Protein AF-A0A920E5B9-F1 (afdb_monomer_lite)

Sequence (66 aa):
MLRENDALDFDDLLLFPLQDLLMIIQKFLKISKSLKYILVDEYQDTNKPQFCFLSRLQKTIKISVL

Secondary structure (DSSP, 8-state):
--GGGT---HHHHHHHHHHSHHHHHHHHHHHGGG--EEEESSGGG--HHHHHHHHHHTTTSEEEE-

Foldseek 3Di:
DQVVVVHDDPVCVLCVCVVCVVVVVVVCVVVPPPQQEDEDEPVVPDDPSRVSSVVVCVVPHPYDYD

pLDDT: mean 80.87, std 9.21, range [58.25, 95.88]

Radius of gyration: 13.53 Å; chains: 1; bounding box: 38×15×34 Å

Structure (mmCIF, N/CA/C/O backbone):
data_AF-A0A920E5B9-F1
#
_entry.id   AF-A0A920E5B9-F1
#
loop_
_atom_site.group_PDB
_atom_site.id
_atom_site.type_symbol
_atom_site.label_atom_id
_atom_site.label_alt_id
_atom_site.label_comp_id
_atom_site.label_asym_id
_atom_site.label_entity_id
_atom_site.label_seq_id
_atom_site.pdbx_PDB_ins_code
_atom_site.Cartn_x
_atom_site.Cartn_y
_atom_site.Cartn_z
_atom_site.occupancy
_atom_site.B_iso_or_equiv
_atom_site.auth_seq_id
_atom_site.auth_comp_id
_atom_site.auth_asym_id
_atom_site.auth_atom_id
_atom_site.pdbx_PDB_model_num
ATOM 1 N N . MET A 1 1 ? 20.688 -1.486 -15.348 1.00 62.72 1 MET A N 1
ATOM 2 C CA . MET A 1 1 ? 20.370 -0.069 -15.626 1.00 62.72 1 MET A CA 1
ATOM 3 C C . MET A 1 1 ? 19.597 0.626 -14.506 1.00 62.72 1 MET A C 1
ATOM 5 O O . MET A 1 1 ? 20.175 1.525 -13.927 1.00 62.72 1 MET A O 1
ATOM 9 N N . LEU A 1 2 ? 18.345 0.279 -14.162 1.00 68.56 2 LEU A N 1
ATOM 10 C CA . LEU A 1 2 ? 17.601 1.027 -13.117 1.00 68.56 2 LEU A CA 1
ATOM 11 C C . LEU A 1 2 ? 18.147 0.803 -11.694 1.00 68.56 2 LEU A C 1
ATOM 13 O O . LEU A 1 2 ? 18.550 1.755 -11.035 1.00 68.56 2 LEU A O 1
ATOM 17 N N . ARG A 1 3 ? 18.287 -0.460 -11.269 1.00 68.12 3 ARG A N 1
ATOM 18 C CA . ARG A 1 3 ? 18.843 -0.818 -9.944 1.00 68.12 3 ARG A CA 1
ATOM 19 C C . ARG A 1 3 ? 20.289 -0.376 -9.721 1.00 68.12 3 ARG A C 1
ATOM 21 O O . ARG A 1 3 ? 20.696 -0.180 -8.590 1.00 68.12 3 ARG A O 1
ATOM 28 N N . GLU A 1 4 ? 21.063 -0.245 -10.793 1.00 77.75 4 GLU A N 1
ATOM 29 C CA . GLU A 1 4 ? 22.459 0.217 -10.731 1.00 77.75 4 GLU A CA 1
ATOM 30 C C . GLU A 1 4 ? 22.557 1.735 -10.528 1.00 77.75 4 GLU A C 1
ATOM 32 O O . GLU A 1 4 ? 23.616 2.228 -10.161 1.00 77.75 4 GLU A O 1
ATOM 37 N N . ASN A 1 5 ? 21.458 2.460 -10.756 1.00 85.12 5 ASN A N 1
ATOM 38 C CA . ASN A 1 5 ? 21.351 3.907 -10.582 1.00 85.12 5 ASN A CA 1
ATOM 39 C C . ASN A 1 5 ? 20.483 4.286 -9.367 1.00 85.12 5 ASN A C 1
ATOM 41 O O . ASN A 1 5 ? 20.016 5.421 -9.303 1.00 85.12 5 ASN A O 1
ATOM 45 N N . ASP A 1 6 ? 20.200 3.342 -8.458 1.00 80.06 6 ASP A N 1
ATOM 46 C CA . ASP A 1 6 ? 19.251 3.521 -7.344 1.00 80.06 6 ASP A CA 1
ATOM 47 C C . ASP A 1 6 ? 17.890 4.101 -7.789 1.00 80.06 6 ASP A C 1
ATOM 49 O O . ASP A 1 6 ? 17.226 4.843 -7.063 1.00 80.06 6 ASP A O 1
ATOM 53 N N . ALA A 1 7 ? 17.463 3.765 -9.009 1.00 83.31 7 ALA A N 1
ATOM 54 C CA . ALA A 1 7 ? 16.214 4.231 -9.590 1.00 83.31 7 ALA A CA 1
ATOM 55 C C . ALA A 1 7 ? 15.127 3.155 -9.476 1.00 83.31 7 ALA A C 1
ATOM 57 O O . ALA A 1 7 ? 15.387 1.971 -9.701 1.00 83.31 7 ALA A O 1
ATOM 58 N N . LEU A 1 8 ? 13.908 3.596 -9.164 1.00 81.75 8 LEU A N 1
ATOM 59 C CA . LEU A 1 8 ? 12.701 2.773 -9.093 1.00 81.75 8 LEU A CA 1
ATOM 60 C C . LEU A 1 8 ? 11.725 3.218 -10.181 1.00 81.75 8 LEU A C 1
ATOM 62 O O . LEU A 1 8 ? 11.551 4.421 -10.398 1.00 81.75 8 LEU A O 1
ATOM 66 N N . ASP A 1 9 ? 11.084 2.258 -10.840 1.00 84.75 9 ASP A N 1
ATOM 67 C CA . ASP A 1 9 ? 9.933 2.533 -11.695 1.00 84.75 9 ASP A CA 1
ATOM 68 C C . ASP A 1 9 ? 8.604 2.444 -10.915 1.00 84.75 9 ASP A C 1
ATOM 70 O O . ASP A 1 9 ? 8.571 2.186 -9.709 1.00 84.75 9 ASP A O 1
ATOM 74 N N . PHE A 1 10 ? 7.481 2.730 -11.580 1.00 82.69 10 PHE A N 1
ATOM 75 C CA . PHE A 1 10 ? 6.174 2.749 -10.913 1.00 82.69 10 PHE A CA 1
ATOM 76 C C . PHE A 1 10 ? 5.738 1.374 -10.394 1.00 82.69 10 PHE A C 1
ATOM 78 O O . PHE A 1 10 ? 5.068 1.306 -9.361 1.00 82.69 10 PHE A O 1
ATOM 85 N N . ASP A 1 11 ? 6.125 0.291 -11.067 1.00 83.38 11 ASP A N 1
ATOM 86 C CA . ASP A 1 11 ? 5.796 -1.062 -10.623 1.00 83.38 11 ASP A CA 1
ATOM 87 C C . ASP A 1 11 ? 6.635 -1.435 -9.398 1.00 83.38 11 ASP A C 1
ATOM 89 O O . ASP A 1 11 ? 6.114 -1.996 -8.427 1.00 83.38 11 ASP A O 1
ATOM 93 N N . ASP A 1 12 ? 7.906 -1.035 -9.384 1.00 83.19 12 ASP A N 1
ATOM 94 C CA . ASP A 1 12 ? 8.782 -1.180 -8.230 1.00 83.19 12 ASP A CA 1
ATOM 95 C C . 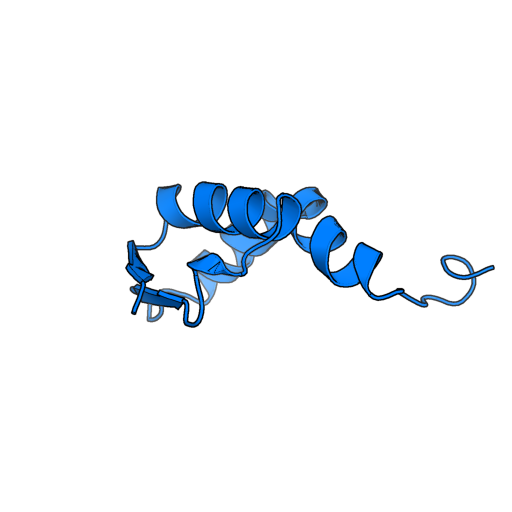ASP A 1 12 ? 8.201 -0.464 -7.001 1.00 83.19 12 ASP A C 1
ATOM 97 O O . ASP A 1 12 ? 8.207 -1.032 -5.909 1.00 83.19 12 ASP A O 1
ATOM 101 N N . LEU A 1 13 ? 7.611 0.728 -7.151 1.00 81.19 13 LEU A N 1
ATOM 102 C CA . LEU A 1 13 ? 6.970 1.443 -6.035 1.00 81.19 13 LEU A CA 1
ATOM 103 C C . LEU A 1 13 ? 5.792 0.675 -5.411 1.00 81.19 13 LEU A C 1
ATOM 105 O O . LEU A 1 13 ? 5.517 0.844 -4.221 1.00 81.19 13 LEU A O 1
ATOM 109 N N . LEU A 1 14 ? 5.105 -0.179 -6.175 1.00 82.06 14 LEU A N 1
ATOM 110 C CA . LEU A 1 14 ? 4.005 -1.012 -5.674 1.00 82.06 14 LEU A CA 1
ATOM 111 C C . LEU A 1 14 ? 4.487 -2.357 -5.119 1.00 82.06 14 LEU A C 1
ATOM 113 O O . LEU A 1 14 ? 3.900 -2.892 -4.173 1.00 82.06 14 LEU A O 1
ATOM 117 N N . LEU A 1 15 ? 5.548 -2.919 -5.698 1.00 81.19 15 LEU A N 1
ATOM 118 C CA . LEU A 1 15 ? 6.060 -4.244 -5.350 1.00 81.19 15 LEU A CA 1
ATOM 119 C C . LEU A 1 15 ? 7.080 -4.210 -4.211 1.00 81.19 15 LEU A C 1
ATOM 121 O O . LEU A 1 15 ? 7.104 -5.127 -3.388 1.00 81.19 15 LEU A O 1
ATOM 125 N N . PHE A 1 16 ? 7.893 -3.162 -4.124 1.00 80.50 16 PHE A N 1
ATOM 126 C CA . PHE A 1 16 ? 8.905 -2.997 -3.084 1.00 80.50 16 PHE A CA 1
ATOM 127 C C . PHE A 1 16 ? 8.301 -3.023 -1.669 1.00 80.50 16 PHE A C 1
ATOM 129 O O . PHE A 1 16 ? 8.774 -3.801 -0.832 1.00 80.50 16 PHE A O 1
ATOM 136 N N . PRO A 1 17 ? 7.175 -2.328 -1.393 1.00 75.69 17 PRO A N 1
ATOM 137 C CA . PRO A 1 17 ? 6.513 -2.425 -0.100 1.00 75.69 17 PRO A CA 1
ATOM 138 C C . PRO A 1 17 ? 6.049 -3.841 0.231 1.00 75.69 17 PRO A C 1
ATOM 140 O O . PRO A 1 17 ? 5.994 -4.173 1.404 1.00 75.69 17 PRO A O 1
ATOM 143 N N . LEU A 1 18 ? 5.723 -4.686 -0.757 1.00 78.38 18 LEU A N 1
ATOM 144 C CA . LEU A 1 18 ? 5.310 -6.076 -0.524 1.00 78.38 18 LEU A CA 1
ATOM 145 C C . LEU A 1 18 ? 6.476 -6.996 -0.148 1.00 78.38 18 LEU A C 1
ATOM 147 O O . LEU A 1 18 ? 6.241 -7.969 0.574 1.00 78.38 18 LEU A O 1
ATOM 151 N N . GLN A 1 19 ? 7.684 -6.722 -0.648 1.00 79.94 19 GLN A N 1
ATOM 152 C CA . GLN A 1 19 ? 8.889 -7.511 -0.371 1.00 79.94 19 GLN A CA 1
ATOM 153 C C . GLN A 1 19 ? 9.405 -7.231 1.044 1.00 79.94 19 GLN A C 1
ATOM 155 O O . GLN A 1 19 ? 9.605 -8.162 1.822 1.00 79.94 19 GLN A O 1
ATOM 160 N N . ASP A 1 20 ? 9.484 -5.952 1.417 1.00 75.38 20 ASP A N 1
ATOM 161 C CA . ASP A 1 20 ? 9.997 -5.510 2.720 1.00 75.38 20 ASP A CA 1
ATOM 162 C C . ASP A 1 20 ? 8.901 -5.267 3.763 1.00 75.38 20 ASP A C 1
ATOM 164 O O . ASP A 1 20 ? 9.150 -4.721 4.845 1.00 75.38 20 ASP A O 1
ATOM 168 N N . LEU A 1 21 ? 7.668 -5.692 3.466 1.00 69.94 21 LEU A N 1
ATOM 169 C CA . LEU A 1 21 ? 6.485 -5.287 4.216 1.00 69.94 21 LEU A CA 1
ATOM 170 C C . LEU A 1 21 ? 6.589 -5.575 5.709 1.00 69.94 21 LEU A C 1
ATOM 172 O O . LEU A 1 21 ? 6.150 -4.767 6.512 1.00 69.94 21 LEU A O 1
ATOM 176 N N . LEU A 1 22 ? 7.154 -6.716 6.103 1.00 66.00 22 LEU A N 1
ATOM 177 C CA . LEU A 1 22 ? 7.284 -7.079 7.516 1.00 66.00 22 LEU A CA 1
ATOM 178 C C . LEU A 1 22 ? 8.207 -6.118 8.270 1.00 66.00 22 LEU A C 1
ATOM 180 O O . LEU A 1 22 ? 7.869 -5.686 9.371 1.00 66.00 22 LEU A O 1
ATOM 184 N N . MET A 1 23 ? 9.339 -5.752 7.669 1.00 76.38 23 MET A N 1
ATOM 185 C CA . MET A 1 23 ? 10.283 -4.803 8.256 1.00 76.38 23 MET A CA 1
ATOM 186 C C . MET A 1 23 ? 9.686 -3.394 8.281 1.00 76.38 23 MET A C 1
ATOM 188 O O . MET A 1 23 ? 9.775 -2.700 9.297 1.00 76.38 23 MET A O 1
ATOM 192 N N . ILE A 1 24 ? 9.018 -2.996 7.192 1.00 72.38 24 ILE A N 1
ATOM 193 C CA . ILE A 1 24 ? 8.307 -1.720 7.099 1.00 72.38 24 ILE A CA 1
ATOM 194 C C . ILE A 1 24 ? 7.205 -1.662 8.151 1.00 72.38 24 ILE A C 1
ATOM 196 O O . ILE A 1 24 ? 7.190 -0.701 8.904 1.00 72.38 24 ILE A O 1
ATOM 200 N N . ILE A 1 25 ? 6.351 -2.684 8.273 1.00 70.44 25 ILE A N 1
ATOM 201 C CA . ILE A 1 25 ? 5.282 -2.781 9.278 1.00 70.44 25 ILE A CA 1
ATOM 202 C C . ILE A 1 25 ? 5.868 -2.726 10.683 1.0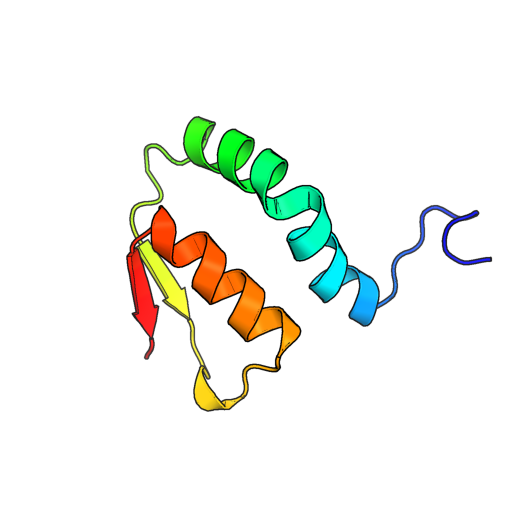0 70.44 25 ILE A C 1
ATOM 204 O O . ILE A 1 25 ? 5.373 -1.961 11.492 1.00 70.44 25 ILE A O 1
ATOM 208 N N . GLN A 1 26 ? 6.922 -3.475 11.006 1.00 72.00 26 GLN A N 1
ATOM 209 C CA . GLN A 1 26 ? 7.524 -3.426 12.344 1.00 72.00 26 GLN A CA 1
ATOM 210 C C . GLN A 1 26 ? 8.060 -2.031 12.685 1.00 72.00 26 GLN A C 1
ATOM 212 O O . GLN A 1 26 ? 7.851 -1.536 13.795 1.00 72.00 26 GLN A O 1
ATOM 217 N N . LYS A 1 27 ? 8.714 -1.370 11.723 1.00 74.56 27 LYS A N 1
ATOM 218 C CA . LYS A 1 27 ? 9.187 0.011 11.871 1.00 74.56 27 LYS A CA 1
ATOM 219 C C . LYS A 1 27 ? 8.015 0.988 11.970 1.00 74.56 27 LYS A C 1
ATOM 221 O O . LYS A 1 27 ? 8.038 1.865 12.833 1.00 74.56 27 LYS A O 1
ATOM 226 N N . PHE A 1 28 ? 6.977 0.779 11.160 1.00 70.25 28 PHE A N 1
ATOM 227 C CA . PHE A 1 28 ? 5.729 1.526 11.192 1.00 70.25 28 PHE A CA 1
ATOM 228 C C . PHE A 1 28 ? 5.091 1.383 12.557 1.00 70.25 28 PHE A C 1
ATOM 230 O O . PHE A 1 28 ? 4.962 2.394 13.205 1.00 70.25 28 PHE A O 1
ATOM 237 N N . LEU A 1 29 ? 4.814 0.183 13.067 1.00 68.19 29 LEU A N 1
ATOM 238 C CA . LEU A 1 29 ? 4.208 -0.066 14.382 1.00 68.19 29 LEU A CA 1
ATOM 239 C C . LEU A 1 29 ? 4.955 0.596 15.533 1.00 68.19 29 LEU A C 1
ATOM 241 O O . LEU A 1 29 ? 4.341 1.081 16.483 1.00 68.19 29 LEU A O 1
ATOM 245 N N . LYS A 1 30 ? 6.285 0.651 15.439 1.00 69.50 30 LYS A N 1
ATOM 246 C CA . LYS A 1 30 ? 7.120 1.352 16.415 1.00 69.50 30 LYS A CA 1
ATOM 247 C C . LYS A 1 30 ? 6.866 2.865 16.400 1.00 69.50 30 LYS A C 1
ATOM 249 O O . LYS A 1 30 ? 6.850 3.488 17.458 1.00 69.50 30 LYS A O 1
ATOM 254 N N . ILE A 1 31 ? 6.629 3.427 15.215 1.00 64.75 31 ILE A N 1
ATOM 255 C CA . ILE A 1 31 ? 6.248 4.827 14.970 1.00 64.75 31 ILE A CA 1
ATOM 256 C C . ILE A 1 31 ? 4.721 5.035 15.147 1.00 64.75 31 ILE A C 1
ATOM 258 O O . ILE A 1 31 ? 4.277 6.119 15.514 1.00 64.75 31 ILE A O 1
ATOM 262 N N . SER A 1 32 ? 3.903 3.992 14.972 1.00 58.25 32 SER A N 1
ATOM 263 C CA . SER A 1 32 ? 2.453 4.037 14.741 1.00 58.25 32 SER A CA 1
ATOM 264 C C . SER A 1 32 ? 1.614 3.849 15.999 1.00 58.25 32 SER A C 1
ATOM 266 O O . SER A 1 32 ? 0.424 3.547 15.891 1.00 58.25 32 SER A O 1
ATOM 268 N N . LYS A 1 33 ? 2.151 4.098 17.201 1.00 63.47 33 LYS A N 1
ATOM 269 C CA . LYS A 1 33 ? 1.309 4.166 18.416 1.00 63.47 33 LYS A CA 1
ATOM 270 C C . LYS A 1 33 ? 0.078 5.086 18.233 1.00 63.47 33 LYS A C 1
ATOM 272 O O . LYS A 1 33 ? -0.922 4.901 18.924 1.00 63.47 33 LYS A O 1
ATOM 277 N N . SER A 1 34 ? 0.125 6.029 17.287 1.00 67.88 34 SER A N 1
ATOM 278 C CA . SER A 1 34 ? -0.977 6.906 16.864 1.00 67.88 34 SER A CA 1
ATOM 279 C C . SER A 1 34 ? -1.793 6.428 15.647 1.00 67.88 34 SER A C 1
ATOM 281 O O . SER A 1 34 ? -2.932 6.861 15.482 1.00 67.88 34 SER A O 1
ATOM 283 N N . LEU A 1 35 ? -1.267 5.543 14.799 1.00 71.94 35 LEU A N 1
ATOM 284 C CA . LEU A 1 35 ? -1.858 5.173 13.506 1.00 71.94 35 LEU A CA 1
ATOM 285 C C . LEU A 1 35 ? -2.736 3.928 13.680 1.00 71.94 35 LEU A C 1
ATOM 287 O O . LEU A 1 35 ? -2.316 2.789 13.494 1.00 71.94 35 LEU A O 1
ATOM 291 N N . LYS A 1 36 ? -3.966 4.171 14.137 1.00 76.00 36 LYS A N 1
ATOM 292 C CA . LYS A 1 36 ? -4.955 3.127 14.450 1.00 76.00 36 LYS A CA 1
ATOM 293 C C . LYS A 1 36 ? -5.817 2.733 13.248 1.00 76.00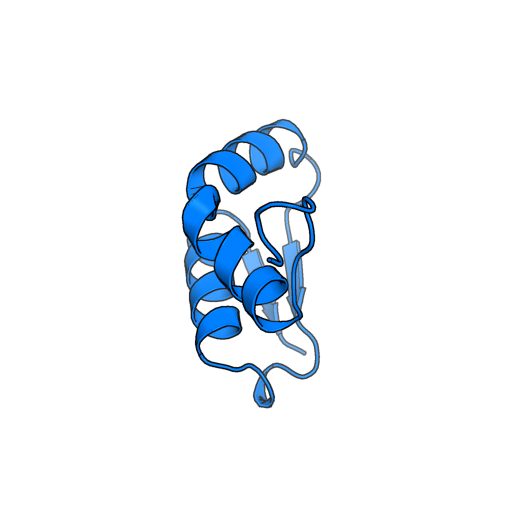 36 LYS A C 1
ATOM 295 O O . LYS A 1 36 ? -6.378 1.638 13.250 1.00 76.00 36 LYS A O 1
ATOM 300 N N . TYR A 1 37 ? -5.922 3.625 12.262 1.00 85.44 37 TYR A N 1
ATOM 301 C CA . TYR A 1 37 ? -6.809 3.491 11.114 1.00 85.44 37 TYR A CA 1
ATOM 302 C C . TYR A 1 37 ? -6.124 3.960 9.834 1.00 85.44 37 TYR A C 1
ATOM 304 O O . TYR A 1 37 ? -5.396 4.952 9.853 1.00 85.44 37 TYR A O 1
ATOM 312 N N . ILE A 1 38 ? -6.392 3.255 8.739 1.00 86.56 38 ILE A N 1
ATOM 313 C CA . ILE A 1 38 ? -6.062 3.669 7.374 1.00 86.56 38 ILE A CA 1
ATOM 314 C C . ILE A 1 38 ? -7.377 3.753 6.604 1.00 86.56 38 ILE A C 1
ATOM 316 O O . ILE A 1 38 ? -8.188 2.830 6.675 1.00 86.56 38 ILE A O 1
ATOM 320 N N . LEU A 1 39 ? -7.577 4.859 5.894 1.00 91.56 39 LEU A N 1
ATOM 321 C CA . LEU A 1 39 ? -8.693 5.041 4.976 1.00 91.56 39 LEU A CA 1
ATOM 322 C C . LEU A 1 39 ? -8.181 4.827 3.555 1.00 91.56 39 LEU A C 1
ATOM 324 O O . LEU A 1 39 ? -7.150 5.397 3.194 1.00 91.56 39 LEU A O 1
ATOM 328 N N . VAL A 1 40 ? -8.870 3.993 2.787 1.00 92.62 40 VAL A N 1
ATOM 329 C CA . VAL A 1 40 ? -8.560 3.761 1.376 1.00 92.62 40 VAL A CA 1
ATOM 330 C C . VAL A 1 40 ? -9.717 4.292 0.553 1.00 92.62 40 VAL A C 1
ATOM 332 O O . VAL A 1 40 ? -10.847 3.833 0.709 1.00 92.62 40 VAL A O 1
ATOM 335 N N . ASP A 1 41 ? -9.404 5.273 -0.278 1.00 94.25 41 ASP A N 1
ATOM 336 C CA . ASP A 1 41 ? -10.316 5.833 -1.267 1.00 94.25 41 ASP A CA 1
ATOM 337 C C . ASP A 1 41 ? -10.210 5.051 -2.585 1.00 94.25 41 ASP A C 1
ATOM 339 O O . ASP A 1 41 ? -9.212 4.352 -2.797 1.00 94.25 41 ASP A O 1
ATOM 343 N N . GLU A 1 42 ? -11.225 5.156 -3.443 1.00 95.38 42 GLU A N 1
ATOM 344 C CA . GLU A 1 42 ? -11.302 4.488 -4.756 1.00 95.38 42 GLU A CA 1
ATOM 345 C C . GLU A 1 42 ? -10.908 2.995 -4.702 1.00 95.38 42 GLU A C 1
ATOM 347 O O . GLU A 1 42 ? -10.159 2.470 -5.532 1.00 95.38 42 GLU A O 1
ATOM 352 N N . TYR A 1 43 ? -11.377 2.279 -3.671 1.00 93.88 43 TYR A N 1
ATOM 353 C CA . TYR A 1 43 ? -10.959 0.899 -3.403 1.00 93.88 43 TYR A CA 1
ATOM 354 C C . TYR A 1 43 ? -11.265 -0.053 -4.569 1.00 93.88 43 TYR A C 1
ATOM 356 O O . TYR A 1 43 ? -10.527 -1.016 -4.804 1.00 93.88 43 TYR A O 1
ATOM 364 N N . GLN A 1 44 ? -12.330 0.227 -5.321 1.00 94.88 44 GLN A N 1
ATOM 365 C CA . GLN A 1 44 ? -12.722 -0.540 -6.500 1.00 94.88 44 GLN A CA 1
ATOM 366 C C . GLN A 1 44 ? -11.667 -0.531 -7.618 1.00 94.88 44 GLN A C 1
ATOM 368 O O . GLN A 1 44 ? -11.629 -1.477 -8.402 1.00 94.88 44 GLN A O 1
ATOM 373 N N . ASP A 1 45 ? -10.787 0.474 -7.653 1.00 95.88 45 ASP A N 1
ATOM 374 C CA . ASP A 1 45 ? -9.740 0.616 -8.670 1.00 95.88 45 ASP A CA 1
ATOM 375 C C . ASP A 1 45 ? -8.405 -0.022 -8.240 1.00 95.88 45 ASP A C 1
ATOM 377 O O . ASP A 1 45 ? -7.397 0.058 -8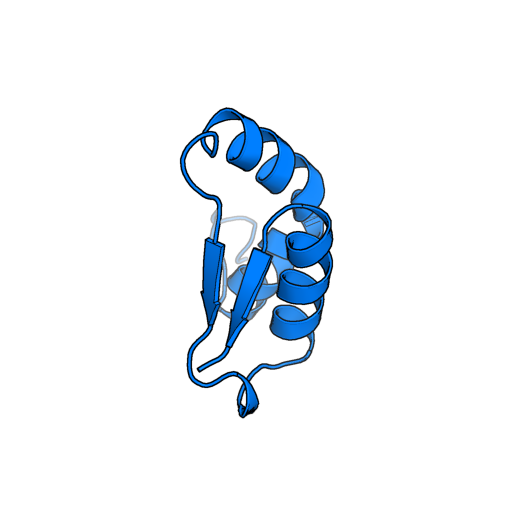.949 1.00 95.88 45 ASP A O 1
ATOM 381 N N . THR A 1 46 ? -8.370 -0.692 -7.080 1.00 93.38 46 THR A N 1
ATOM 382 C CA . THR A 1 46 ? -7.138 -1.296 -6.560 1.00 93.38 46 THR A CA 1
ATOM 383 C C . THR A 1 46 ? -6.679 -2.497 -7.388 1.00 93.38 46 THR A C 1
ATOM 385 O O . THR A 1 46 ? -7.402 -3.467 -7.625 1.00 93.38 46 THR A O 1
ATOM 388 N N . ASN A 1 47 ? -5.412 -2.471 -7.800 1.00 92.19 47 ASN A N 1
ATOM 389 C CA . ASN A 1 47 ? -4.794 -3.577 -8.523 1.00 92.19 47 ASN A CA 1
ATOM 390 C C . ASN A 1 47 ? -4.290 -4.680 -7.572 1.00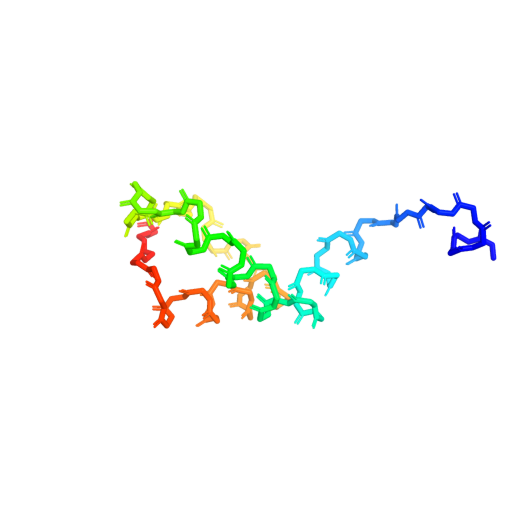 92.19 47 ASN A C 1
ATOM 392 O O . ASN A 1 47 ? -4.232 -4.531 -6.349 1.00 92.19 47 ASN A O 1
ATOM 396 N N . LYS A 1 48 ? -3.899 -5.831 -8.131 1.00 90.88 48 LYS A N 1
ATOM 397 C CA . LYS A 1 48 ? -3.520 -7.016 -7.341 1.00 90.88 48 LYS A CA 1
ATOM 398 C C . LYS A 1 48 ? -2.385 -6.754 -6.328 1.00 90.88 48 LYS A C 1
ATOM 400 O O . LYS A 1 48 ? -2.533 -7.184 -5.181 1.00 90.88 48 LYS A O 1
ATOM 405 N N . PRO A 1 49 ? -1.277 -6.072 -6.678 1.00 88.38 49 PRO A N 1
ATOM 406 C CA . PRO A 1 49 ? -0.268 -5.664 -5.697 1.00 88.38 49 PRO A CA 1
ATOM 407 C C . PRO A 1 49 ? -0.824 -4.816 -4.545 1.00 88.38 49 PRO A C 1
ATOM 409 O O . PRO A 1 49 ? -0.563 -5.125 -3.381 1.00 88.38 49 PRO A O 1
ATOM 412 N N . GLN A 1 50 ? -1.637 -3.801 -4.849 1.00 89.56 50 GLN A N 1
ATOM 413 C CA . GLN A 1 50 ? -2.244 -2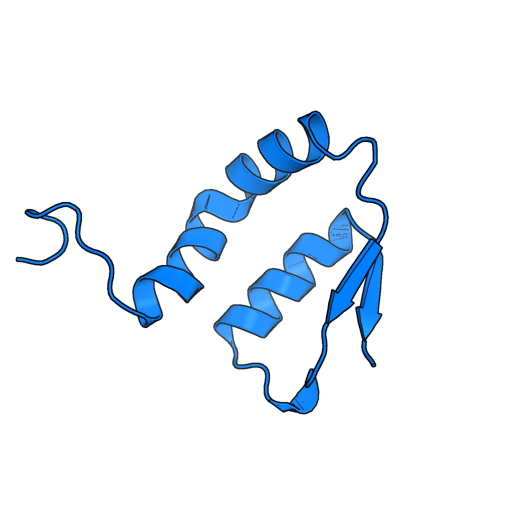.920 -3.845 1.00 89.56 50 GLN A CA 1
ATOM 414 C C . GLN A 1 50 ? -3.193 -3.692 -2.920 1.00 89.56 50 GLN A C 1
ATOM 416 O O . GLN A 1 50 ? -3.100 -3.578 -1.698 1.00 89.56 50 GLN A O 1
ATOM 421 N N . PHE A 1 51 ? -4.035 -4.566 -3.476 1.00 91.06 51 PHE A N 1
ATOM 422 C CA . PHE A 1 51 ? -4.913 -5.434 -2.692 1.00 91.06 51 PHE A CA 1
ATOM 423 C C . PHE A 1 51 ? -4.125 -6.341 -1.733 1.00 91.06 51 PHE A C 1
ATOM 425 O O . PHE A 1 51 ? -4.452 -6.449 -0.547 1.00 91.06 51 PHE A O 1
ATOM 432 N N . CYS A 1 52 ? -3.051 -6.971 -2.219 1.00 88.69 52 CYS A N 1
ATOM 433 C CA . CYS A 1 52 ? -2.168 -7.802 -1.398 1.00 88.69 52 CYS A CA 1
ATOM 434 C C . CYS A 1 52 ? -1.510 -7.003 -0.264 1.00 88.69 52 CYS A C 1
ATOM 436 O O . CYS A 1 52 ? -1.334 -7.524 0.841 1.00 88.69 52 CYS A O 1
ATOM 438 N N . PHE A 1 53 ? -1.146 -5.749 -0.531 1.00 86.94 53 PHE A N 1
ATOM 439 C CA . PHE A 1 53 ? -0.538 -4.852 0.446 1.00 86.94 53 PHE A CA 1
ATOM 440 C C . PHE A 1 53 ? -1.532 -4.503 1.558 1.00 86.94 53 PHE A C 1
ATOM 442 O O . PHE A 1 53 ? -1.249 -4.742 2.735 1.00 86.94 53 PHE A O 1
ATOM 449 N N . LEU A 1 54 ? -2.734 -4.053 1.187 1.00 87.88 54 LEU A N 1
ATOM 450 C CA . LEU A 1 54 ? -3.810 -3.726 2.125 1.00 87.88 54 LEU A CA 1
ATOM 451 C C . LEU A 1 54 ? -4.216 -4.940 2.970 1.00 87.88 54 LEU A C 1
ATOM 453 O O . LEU A 1 54 ? -4.281 -4.849 4.195 1.00 87.88 54 LEU A O 1
ATOM 457 N N . SER A 1 55 ? -4.375 -6.109 2.344 1.00 87.25 55 SER A N 1
ATOM 458 C CA . SER A 1 55 ? -4.724 -7.360 3.035 1.00 87.25 55 SER A CA 1
ATOM 459 C C . SER A 1 55 ? -3.698 -7.755 4.101 1.00 87.25 55 SER A C 1
ATOM 461 O O . SER A 1 55 ? -4.036 -8.321 5.142 1.00 87.25 55 SER A O 1
ATOM 463 N N . ARG A 1 56 ? -2.413 -7.471 3.858 1.00 83.75 56 ARG A N 1
ATOM 464 C CA . ARG A 1 56 ? -1.350 -7.742 4.831 1.00 83.75 56 ARG A CA 1
ATOM 465 C C . ARG A 1 56 ? -1.339 -6.718 5.965 1.00 83.75 56 ARG A C 1
ATOM 467 O O . ARG A 1 56 ? -1.176 -7.126 7.112 1.00 83.75 56 ARG A O 1
ATOM 474 N N . LEU A 1 57 ? -1.562 -5.436 5.672 1.00 82.19 57 LEU A N 1
ATOM 475 C CA . LEU A 1 57 ? -1.671 -4.379 6.685 1.00 82.19 57 LEU A CA 1
ATOM 476 C C . LEU A 1 57 ? -2.874 -4.567 7.614 1.00 82.19 57 LEU A C 1
ATOM 478 O O . LEU A 1 57 ? -2.768 -4.306 8.814 1.00 82.19 57 LEU A O 1
ATOM 482 N N . GLN A 1 58 ? -3.991 -5.079 7.090 1.00 84.88 58 GLN A N 1
ATOM 483 C CA . GLN A 1 58 ? -5.224 -5.285 7.853 1.00 84.88 58 GLN A CA 1
ATOM 484 C C . GLN A 1 58 ? -5.053 -6.239 9.047 1.00 84.88 58 GLN A C 1
ATOM 486 O O . GLN A 1 58 ? -5.800 -6.169 10.020 1.00 84.88 58 GLN A O 1
ATOM 491 N N . LYS A 1 59 ? -4.031 -7.107 9.018 1.00 81.19 59 LYS A N 1
ATOM 492 C CA . LYS A 1 59 ? -3.680 -7.983 10.149 1.00 81.19 59 LYS A CA 1
ATOM 493 C C . LYS A 1 59 ? -3.227 -7.213 11.388 1.00 81.19 59 LYS A C 1
ATOM 495 O O . LYS A 1 59 ? -3.150 -7.793 12.467 1.00 81.19 59 LYS A O 1
ATOM 500 N N . THR A 1 60 ? -2.871 -5.943 11.234 1.00 78.62 60 THR A N 1
ATOM 501 C CA . THR A 1 60 ? -2.263 -5.148 12.300 1.00 78.62 60 THR A CA 1
ATOM 502 C C . THR A 1 60 ? -2.929 -3.787 12.488 1.00 78.62 60 THR A C 1
ATOM 504 O O . THR A 1 60 ? -2.977 -3.289 13.611 1.00 78.62 60 THR A O 1
ATOM 507 N N . ILE A 1 61 ? -3.473 -3.191 11.426 1.00 82.50 61 ILE A N 1
ATOM 508 C CA . ILE A 1 61 ? -4.118 -1.873 11.443 1.00 82.50 61 ILE A CA 1
ATOM 509 C C . ILE A 1 61 ? -5.548 -2.022 10.919 1.00 82.50 61 ILE A C 1
ATOM 511 O O . ILE A 1 61 ? -5.791 -2.793 9.994 1.00 82.50 61 ILE A O 1
ATOM 515 N N . LYS A 1 62 ? -6.513 -1.290 11.486 1.00 86.94 62 LYS A N 1
ATOM 516 C CA . LYS A 1 62 ? -7.882 -1.295 10.954 1.00 86.94 62 LYS A CA 1
ATOM 517 C C . LYS A 1 62 ? -7.932 -0.495 9.653 1.00 86.94 62 LYS A C 1
ATOM 519 O O . LYS A 1 62 ? -7.527 0.664 9.630 1.00 86.94 62 LYS A O 1
ATOM 524 N N . ILE A 1 63 ? -8.442 -1.111 8.593 1.00 88.31 63 ILE A N 1
ATOM 525 C CA . ILE A 1 63 ? -8.630 -0.462 7.295 1.00 88.31 63 ILE A CA 1
ATOM 526 C C . ILE A 1 63 ? -10.119 -0.202 7.099 1.00 88.31 63 ILE A C 1
ATOM 528 O O . ILE A 1 63 ? -10.927 -1.114 7.273 1.00 88.31 63 ILE A O 1
ATOM 532 N N . SER A 1 64 ? -10.448 1.034 6.746 1.00 90.31 64 SER A N 1
ATOM 533 C CA . SER A 1 64 ? -11.774 1.447 6.301 1.00 90.31 64 SER A CA 1
ATOM 534 C C . SER A 1 64 ? -11.694 1.828 4.828 1.00 90.31 64 SER A C 1
ATOM 536 O O . SER A 1 64 ? -10.698 2.402 4.392 1.00 90.31 64 SER A O 1
ATOM 538 N N . VAL A 1 65 ? -12.740 1.511 4.078 1.00 89.25 65 VAL A N 1
ATOM 539 C CA . VAL A 1 65 ? -12.892 1.894 2.671 1.00 89.25 65 VAL A CA 1
ATOM 540 C C . VAL A 1 65 ? -14.057 2.876 2.569 1.00 89.25 65 VAL A C 1
ATOM 542 O O . VAL A 1 65 ? -15.023 2.724 3.328 1.00 89.25 65 VAL A O 1
ATOM 545 N N . LEU A 1 66 ? -13.914 3.902 1.728 1.00 75.31 66 LEU A N 1
ATOM 546 C CA . LEU A 1 66 ? -15.001 4.825 1.379 1.00 75.31 66 LEU A CA 1
ATOM 547 C C . LEU A 1 66 ? -15.838 4.277 0.221 1.00 75.31 66 LEU A C 1
ATOM 549 O O . LEU A 1 66 ? -15.275 3.513 -0.593 1.00 75.31 66 LEU A O 1
#